Protein AF-A0A8S4BVH5-F1 (afdb_monomer)

Sequence (78 aa):
MEEFSFCATIGKGDGTFQASTLHGIGGSSSWGVAVGNFNNDGKLDIVTTNYHAGTIFILTNVLPTQTRAIQPAVLCGG

Foldseek 3Di:
DDFDWDWDWDDPVPPDTDPIDIGGPPADDWDDKDWDDPVPPPDIKIKTDRVVVRDIDIGDDDDPDPPPDDDPDPDPDD

Radius of gyration: 14.4 Å; Cα contacts (8 Å, |Δi|>4): 112; chains: 1; bounding box: 34×30×33 Å

InterPro domains:
  IPR013517 FG-GAP repeat [PF13517] (11-47)
  IPR028994 Integrin alpha, N-terminal [G3DSA:2.130.10.130] (5-75)
  IPR028994 Integrin alpha, N-terminal [SSF69318] (9-61)

Structure (mmCIF, N/CA/C/O backbone):
data_AF-A0A8S4BVH5-F1
#
_entry.id   AF-A0A8S4BVH5-F1
#
loop_
_atom_site.group_PDB
_atom_site.id
_atom_site.type_symbol
_atom_site.label_atom_id
_atom_site.label_alt_id
_atom_site.label_comp_id
_atom_site.label_asym_id
_atom_site.label_entity_id
_atom_site.label_seq_id
_atom_site.pdbx_PDB_ins_code
_atom_site.Cartn_x
_atom_site.Cartn_y
_atom_site.Cartn_z
_atom_site.occupancy
_atom_site.B_iso_or_equiv
_atom_site.auth_seq_id
_atom_site.auth_comp_id
_atom_site.auth_asym_id
_atom_site.auth_atom_id
_atom_site.pdbx_PDB_model_num
ATOM 1 N N . MET A 1 1 ? 22.380 1.437 -4.661 1.00 51.56 1 MET A N 1
ATOM 2 C CA . MET A 1 1 ? 21.121 1.478 -5.431 1.00 51.56 1 MET A CA 1
ATOM 3 C C . MET A 1 1 ? 20.117 2.150 -4.522 1.00 51.56 1 MET A C 1
ATOM 5 O O . MET A 1 1 ? 20.022 1.712 -3.385 1.00 51.56 1 MET A O 1
ATOM 9 N N . GLU A 1 2 ? 19.500 3.257 -4.933 1.00 53.84 2 GLU A N 1
ATOM 10 C CA . GLU A 1 2 ? 18.550 3.955 -4.057 1.00 53.84 2 GLU A CA 1
ATOM 11 C C . GLU A 1 2 ? 17.263 3.130 -3.939 1.00 53.84 2 GLU A C 1
ATOM 13 O O . GLU A 1 2 ? 16.643 2.788 -4.947 1.00 53.84 2 GLU A O 1
ATOM 18 N N . GLU A 1 3 ? 16.903 2.747 -2.714 1.00 64.94 3 GLU A N 1
ATOM 19 C CA . GLU A 1 3 ? 15.651 2.054 -2.421 1.00 64.94 3 GLU A CA 1
ATOM 20 C C . GLU A 1 3 ? 14.517 3.072 -2.351 1.00 64.94 3 GLU A C 1
ATOM 22 O O . GLU A 1 3 ? 14.314 3.766 -1.356 1.00 64.94 3 GLU A O 1
ATOM 27 N N . PHE A 1 4 ? 13.745 3.159 -3.425 1.00 68.56 4 PHE A N 1
ATOM 28 C CA . PHE A 1 4 ? 12.517 3.938 -3.427 1.00 68.56 4 PHE A CA 1
ATOM 29 C C . PHE A 1 4 ? 11.452 3.217 -2.606 1.00 68.56 4 PHE A C 1
ATOM 31 O O . PHE A 1 4 ? 11.207 2.016 -2.773 1.00 68.56 4 PHE A O 1
ATOM 38 N N . SER A 1 5 ? 10.810 3.978 -1.729 1.00 70.00 5 SER A N 1
ATOM 39 C CA . SER A 1 5 ? 9.835 3.472 -0.773 1.00 70.00 5 SER A CA 1
ATOM 40 C C . SER A 1 5 ? 8.610 4.377 -0.723 1.00 70.00 5 SER A C 1
ATOM 42 O O . SER A 1 5 ? 8.716 5.581 -0.956 1.00 70.00 5 SER A O 1
ATOM 44 N N . PHE A 1 6 ? 7.451 3.814 -0.384 1.00 74.00 6 PHE A N 1
ATOM 45 C CA . PHE A 1 6 ? 6.280 4.596 0.015 1.00 74.00 6 PHE A CA 1
ATOM 46 C C . PHE A 1 6 ? 5.961 4.354 1.486 1.00 74.00 6 PHE A C 1
ATOM 48 O O . PHE A 1 6 ? 6.343 3.335 2.061 1.00 74.00 6 PHE A O 1
ATOM 55 N N . CYS A 1 7 ? 5.251 5.300 2.093 1.00 73.69 7 CYS A N 1
ATOM 56 C CA . CYS A 1 7 ? 4.833 5.207 3.480 1.00 73.69 7 CYS A CA 1
ATOM 57 C C . CYS A 1 7 ? 3.316 5.036 3.542 1.00 73.69 7 CYS A C 1
ATOM 59 O O . CYS A 1 7 ? 2.582 5.820 2.938 1.00 73.69 7 CYS A O 1
ATOM 61 N N . ALA A 1 8 ? 2.851 4.021 4.262 1.00 77.31 8 ALA A N 1
ATOM 62 C CA . ALA A 1 8 ? 1.434 3.796 4.515 1.00 77.31 8 ALA A CA 1
ATOM 63 C C . ALA A 1 8 ? 1.152 3.888 6.015 1.00 77.31 8 ALA A C 1
ATOM 65 O O . ALA A 1 8 ? 1.959 3.462 6.843 1.00 77.31 8 ALA A O 1
ATOM 66 N N . THR A 1 9 ? -0.002 4.447 6.373 1.00 79.88 9 THR A N 1
ATOM 67 C CA . THR A 1 9 ? -0.466 4.493 7.759 1.00 79.88 9 THR A CA 1
ATOM 68 C C . THR A 1 9 ? -1.914 4.036 7.864 1.00 79.88 9 THR A C 1
ATOM 70 O O . THR A 1 9 ? -2.726 4.261 6.966 1.00 79.88 9 THR A O 1
ATOM 73 N N . ILE A 1 10 ? -2.227 3.379 8.978 1.00 78.69 10 ILE A N 1
ATOM 74 C CA . ILE A 1 10 ? -3.569 2.913 9.307 1.00 78.69 10 ILE A CA 1
ATOM 75 C C . ILE A 1 10 ? -4.243 3.989 10.159 1.00 78.69 10 ILE A C 1
ATOM 77 O O . ILE A 1 10 ? -3.762 4.333 11.243 1.00 78.69 10 ILE A O 1
ATOM 81 N N . GLY A 1 11 ? -5.362 4.525 9.670 1.00 79.62 11 GLY A N 1
ATOM 82 C CA . GLY A 1 11 ? -6.204 5.437 10.441 1.00 79.62 11 GLY A CA 1
ATOM 83 C C . GLY A 1 11 ? -6.861 4.713 11.617 1.00 79.62 11 GLY A C 1
ATOM 84 O O . GLY A 1 11 ? -7.350 3.595 11.464 1.00 79.62 11 GLY A O 1
ATOM 85 N N . LYS A 1 12 ? -6.893 5.346 12.794 1.00 78.44 12 LYS A N 1
ATOM 86 C CA . LYS A 1 12 ? -7.519 4.772 13.999 1.00 78.44 12 LYS A CA 1
ATOM 87 C C . LYS A 1 12 ? -9.025 5.041 14.099 1.00 78.44 12 LYS A C 1
ATOM 89 O O . LYS A 1 12 ? -9.677 4.517 14.993 1.00 78.44 12 LYS A O 1
ATOM 94 N N . GLY A 1 13 ? -9.578 5.850 13.193 1.00 81.62 13 GLY A N 1
ATOM 95 C CA . GLY A 1 13 ? -10.997 6.230 13.186 1.00 81.62 13 GLY A CA 1
ATOM 96 C C . GLY A 1 13 ? -11.349 7.418 14.090 1.00 81.62 13 GLY A C 1
ATOM 97 O O . GLY A 1 13 ? -12.485 7.873 14.068 1.00 81.62 13 GLY A O 1
ATOM 98 N N . ASP A 1 14 ? -10.382 7.964 14.827 1.00 87.12 14 ASP A N 1
ATOM 99 C CA . ASP A 1 14 ? -10.518 9.132 15.714 1.00 87.12 14 ASP A CA 1
ATOM 100 C C . ASP A 1 14 ? -9.854 10.403 15.141 1.00 87.12 14 ASP A C 1
ATOM 102 O O . ASP A 1 14 ? -9.615 11.375 15.854 1.00 87.12 14 ASP A O 1
ATOM 106 N N . GLY A 1 15 ? -9.518 10.389 13.848 1.00 84.56 15 GLY A N 1
ATOM 107 C CA . GLY A 1 15 ? -8.742 11.447 13.194 1.00 84.56 15 GLY A CA 1
ATOM 108 C C . GLY A 1 15 ? -7.227 11.331 13.395 1.00 84.56 15 GLY A C 1
ATOM 109 O O . GLY A 1 15 ? -6.486 12.147 12.851 1.00 84.56 15 GLY A O 1
ATOM 110 N N . THR A 1 16 ? -6.750 10.316 14.123 1.00 81.12 16 THR A N 1
ATOM 111 C CA . THR A 1 16 ? -5.323 10.016 14.275 1.00 81.12 16 THR A CA 1
ATOM 112 C C . TH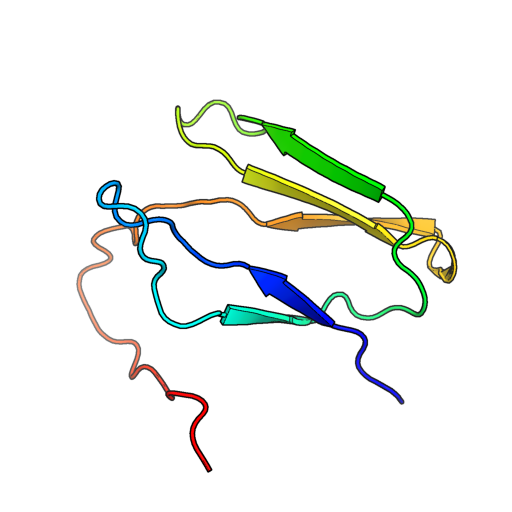R A 1 16 ? -4.892 8.799 13.453 1.00 81.12 16 THR A C 1
ATOM 114 O O . THR A 1 16 ? -5.698 7.976 13.005 1.00 81.12 16 THR A O 1
ATOM 117 N N . PHE A 1 17 ? -3.581 8.685 13.259 1.00 78.56 17 PHE A N 1
ATOM 118 C CA . PHE A 1 17 ? -2.932 7.657 12.453 1.00 78.56 17 PHE A CA 1
ATOM 119 C C . PHE A 1 17 ? -1.964 6.833 13.309 1.00 78.56 17 PHE A C 1
ATOM 121 O O . PHE A 1 17 ? -1.435 7.308 14.317 1.00 78.56 17 PHE A O 1
ATOM 128 N N . GLN A 1 18 ? -1.757 5.569 12.947 1.00 82.56 18 GLN A N 1
ATOM 129 C CA . GLN A 1 18 ? -0.690 4.753 13.526 1.00 82.56 18 GLN A CA 1
ATOM 130 C C . GLN A 1 18 ? 0.684 5.183 12.990 1.00 82.56 18 GLN A C 1
ATOM 132 O O . GLN A 1 18 ? 0.782 5.967 12.041 1.00 82.56 18 GLN A O 1
ATOM 137 N N . ALA A 1 19 ? 1.752 4.659 13.599 1.00 78.19 19 ALA A N 1
ATOM 138 C CA . ALA A 1 19 ? 3.098 4.827 13.066 1.00 78.19 19 ALA A CA 1
ATOM 139 C C . ALA A 1 19 ? 3.148 4.321 11.620 1.00 78.19 19 ALA A C 1
ATOM 141 O O . ALA A 1 19 ? 2.582 3.281 11.279 1.00 78.19 19 ALA A O 1
ATOM 142 N N . SER A 1 20 ? 3.785 5.105 10.763 1.00 73.38 20 SER A N 1
ATOM 143 C CA . SER A 1 20 ? 3.837 4.827 9.340 1.00 73.38 20 SER A CA 1
ATOM 144 C C . SER A 1 20 ? 4.803 3.679 9.052 1.00 73.38 20 SER A C 1
ATOM 146 O O . SER A 1 20 ? 5.914 3.664 9.581 1.00 73.38 20 SER A O 1
ATOM 148 N N . THR A 1 21 ? 4.396 2.732 8.210 1.00 77.56 21 THR A N 1
ATOM 149 C CA . THR A 1 21 ? 5.260 1.633 7.764 1.00 77.56 21 THR A CA 1
ATOM 150 C C . THR A 1 21 ? 5.859 1.979 6.407 1.00 77.56 21 THR A C 1
ATOM 152 O O . THR A 1 21 ? 5.138 2.386 5.491 1.00 77.56 21 THR A O 1
ATOM 155 N N . LEU A 1 22 ? 7.180 1.834 6.289 1.00 76.56 22 LEU A N 1
ATOM 156 C CA . LEU A 1 22 ? 7.905 2.032 5.040 1.00 76.56 22 LEU A CA 1
ATOM 157 C C . LEU A 1 22 ? 7.867 0.742 4.215 1.00 76.56 22 LEU A C 1
ATOM 159 O O . LEU A 1 22 ? 8.261 -0.320 4.696 1.00 76.56 22 LEU A O 1
ATOM 163 N N . HIS A 1 23 ? 7.416 0.840 2.969 1.00 74.31 23 HIS A N 1
ATOM 164 C CA . HIS A 1 23 ? 7.351 -0.279 2.037 1.00 74.31 23 HIS A CA 1
ATOM 165 C C . HIS A 1 23 ? 8.286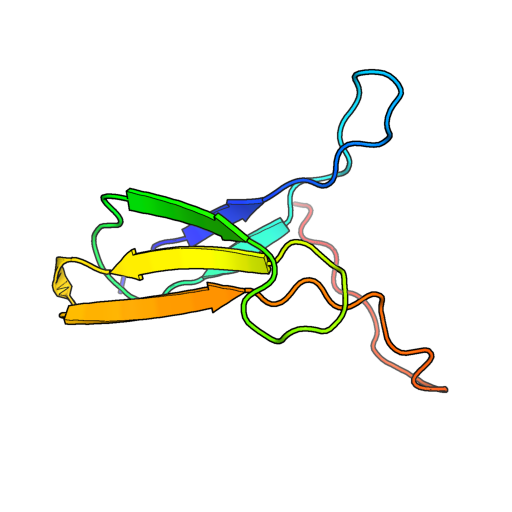 -0.023 0.856 1.00 74.31 23 HIS A C 1
ATOM 167 O O . HIS A 1 23 ? 8.048 0.878 0.047 1.00 74.31 23 HIS A O 1
ATOM 173 N N . GLY A 1 24 ? 9.346 -0.827 0.764 1.00 71.44 24 GLY A N 1
ATOM 174 C CA . GLY A 1 24 ? 10.275 -0.802 -0.362 1.00 71.44 24 GLY A CA 1
ATOM 175 C C . GLY A 1 24 ? 9.615 -1.361 -1.620 1.00 71.44 24 GLY A C 1
ATOM 176 O O . GLY A 1 24 ? 9.094 -2.475 -1.609 1.00 71.44 24 GLY A O 1
ATOM 177 N N . ILE A 1 25 ? 9.640 -0.589 -2.707 1.00 70.81 25 ILE A N 1
ATOM 178 C CA . ILE A 1 25 ? 9.032 -0.966 -3.998 1.00 70.81 25 ILE A CA 1
ATOM 179 C C . ILE A 1 25 ? 10.064 -1.259 -5.088 1.00 70.81 25 ILE A C 1
ATOM 181 O O . ILE A 1 25 ? 9.701 -1.572 -6.221 1.00 70.81 25 ILE A O 1
ATOM 185 N N . GLY A 1 26 ? 11.354 -1.172 -4.752 1.00 63.53 26 GLY A N 1
ATOM 186 C CA . GLY A 1 26 ? 12.451 -1.653 -5.591 1.00 63.53 26 GLY A CA 1
ATOM 187 C C . GLY A 1 26 ? 12.609 -0.963 -6.952 1.00 63.53 26 GLY A C 1
ATOM 188 O O . GLY A 1 26 ? 13.298 -1.506 -7.810 1.00 63.53 26 GLY A O 1
ATOM 189 N N . GLY A 1 27 ? 12.006 0.206 -7.203 1.00 64.44 27 GLY A N 1
ATOM 190 C CA . GLY A 1 27 ? 12.233 0.928 -8.462 1.00 64.44 27 GLY A CA 1
ATOM 191 C C . GLY A 1 27 ? 11.855 2.403 -8.443 1.00 64.44 27 GLY A C 1
ATOM 192 O O . GLY A 1 27 ? 11.360 2.916 -7.455 1.00 64.44 27 GLY A O 1
ATOM 193 N N . SER A 1 28 ? 12.155 3.103 -9.533 1.00 62.06 28 SER A N 1
ATOM 194 C CA . SER A 1 28 ? 12.651 4.482 -9.463 1.00 62.06 28 SER A CA 1
ATOM 195 C C . SER A 1 28 ? 11.651 5.622 -9.629 1.00 62.06 28 SER A C 1
ATOM 197 O O . SER A 1 28 ? 12.068 6.775 -9.643 1.00 62.06 28 SER A O 1
ATOM 199 N N . SER A 1 29 ? 10.347 5.356 -9.737 1.00 66.06 29 SER A N 1
ATOM 200 C CA . SER A 1 29 ? 9.294 6.386 -9.655 1.00 66.06 29 SER A CA 1
ATOM 201 C C . SER A 1 29 ? 7.916 5.743 -9.577 1.00 66.06 29 SER A C 1
ATOM 203 O O . SER A 1 29 ? 7.557 4.957 -10.455 1.00 66.06 29 SER A O 1
ATOM 205 N N . SER A 1 30 ? 7.128 6.122 -8.573 1.00 69.50 30 SER A N 1
ATOM 206 C CA . SER A 1 30 ? 5.696 5.824 -8.526 1.00 69.50 30 SER A CA 1
ATOM 207 C C . SER A 1 30 ? 4.894 7.061 -8.912 1.00 69.50 30 SER A C 1
ATOM 209 O O . SER A 1 30 ? 5.160 8.158 -8.427 1.00 69.50 30 SER A O 1
ATOM 211 N N . TRP A 1 31 ? 3.948 6.900 -9.838 1.00 77.31 31 TRP A N 1
ATOM 212 C CA . TRP A 1 31 ? 3.139 8.008 -10.374 1.00 77.31 31 TRP A CA 1
ATOM 213 C C . TRP A 1 31 ? 1.659 7.899 -10.021 1.00 77.31 31 TRP A C 1
ATOM 215 O O . TRP A 1 31 ? 0.913 8.856 -10.203 1.00 77.31 31 TRP A O 1
ATOM 225 N N . GLY A 1 32 ? 1.222 6.747 -9.516 1.00 82.88 32 GLY A N 1
ATOM 226 C CA . GLY A 1 32 ? -0.167 6.526 -9.153 1.00 82.88 32 GLY A CA 1
ATOM 227 C C . GLY A 1 32 ? -0.303 5.545 -8.003 1.00 82.88 32 GLY A C 1
ATOM 228 O O . GLY A 1 32 ? 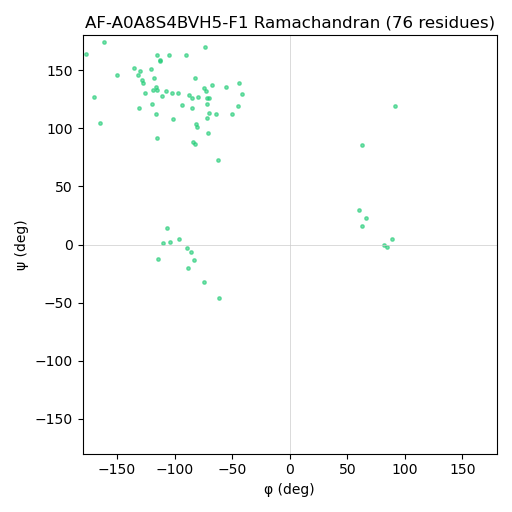0.466 4.590 -7.890 1.00 82.88 32 GLY A O 1
ATOM 229 N N . VAL A 1 33 ? -1.320 5.792 -7.181 1.00 86.38 33 VAL A N 1
ATOM 230 C CA . VAL A 1 33 ? -1.761 4.913 -6.101 1.00 86.38 33 VAL A CA 1
ATOM 231 C C . VAL A 1 33 ? -3.257 4.650 -6.255 1.00 86.38 33 VAL A C 1
ATOM 233 O O . VAL A 1 33 ? -4.021 5.559 -6.580 1.00 86.38 33 VAL A O 1
ATOM 236 N N . ALA A 1 34 ? -3.671 3.408 -6.030 1.00 89.44 34 ALA A N 1
ATOM 237 C CA . ALA A 1 34 ? -5.069 3.007 -5.957 1.00 89.44 34 ALA A CA 1
ATOM 238 C C . ALA A 1 34 ? -5.311 2.193 -4.684 1.00 89.44 34 ALA A C 1
ATOM 240 O O . ALA A 1 34 ? -4.420 1.490 -4.205 1.00 89.44 34 ALA A O 1
ATOM 241 N N . VAL A 1 35 ? -6.526 2.289 -4.147 1.00 89.00 35 VAL A N 1
ATOM 242 C CA . VAL A 1 35 ? -6.954 1.575 -2.941 1.00 89.00 35 VAL A CA 1
ATOM 243 C C . VAL A 1 35 ? -8.217 0.792 -3.268 1.00 89.00 35 VAL A C 1
ATOM 245 O O . VAL A 1 35 ? -9.154 1.344 -3.845 1.00 89.00 35 VAL A O 1
ATOM 248 N N . GLY A 1 36 ? -8.246 -0.488 -2.914 1.00 87.19 36 GLY A N 1
ATOM 249 C CA . GLY A 1 36 ? -9.364 -1.371 -3.229 1.00 87.19 36 GLY A CA 1
ATOM 250 C C . GLY A 1 36 ? -9.173 -2.766 -2.653 1.00 87.19 36 GLY A C 1
ATOM 251 O O . GLY A 1 36 ? -8.077 -3.132 -2.260 1.00 87.19 36 GLY A O 1
ATOM 252 N N . ASN A 1 37 ? -10.249 -3.543 -2.590 1.00 89.19 37 ASN A N 1
ATOM 253 C CA . ASN A 1 37 ? -10.189 -4.953 -2.213 1.00 89.19 37 ASN A CA 1
ATOM 254 C C . ASN A 1 37 ? -9.831 -5.778 -3.459 1.00 89.19 37 ASN A C 1
ATOM 256 O O . ASN A 1 37 ? -10.722 -6.168 -4.216 1.00 89.19 37 ASN A O 1
ATOM 260 N N . PHE A 1 38 ? -8.537 -5.969 -3.722 1.00 89.25 38 PHE A N 1
ATOM 261 C CA . PHE A 1 38 ? -8.064 -6.590 -4.966 1.00 89.25 38 PHE A CA 1
ATOM 262 C C . PHE A 1 38 ? -7.968 -8.116 -4.865 1.00 89.25 38 PHE A C 1
ATOM 264 O O . PHE A 1 38 ? -7.978 -8.794 -5.892 1.00 89.25 38 PHE A O 1
ATOM 271 N N . ASN A 1 39 ? -7.909 -8.665 -3.649 1.00 87.88 39 ASN A N 1
ATOM 272 C CA . ASN A 1 39 ? -7.861 -10.109 -3.389 1.00 87.88 39 ASN A CA 1
ATOM 273 C C . ASN A 1 39 ? -9.197 -10.704 -2.889 1.00 87.88 39 ASN A C 1
ATOM 275 O O . ASN A 1 39 ? -9.272 -11.902 -2.620 1.00 87.88 39 ASN A O 1
ATOM 279 N N . ASN A 1 40 ? -10.246 -9.885 -2.795 1.00 88.69 40 ASN A N 1
ATOM 280 C CA . ASN A 1 40 ? -11.575 -10.249 -2.308 1.00 88.69 40 ASN A CA 1
ATOM 281 C C . ASN A 1 40 ? -11.614 -10.767 -0.849 1.00 88.69 40 ASN A C 1
ATOM 283 O O . ASN A 1 40 ? -12.491 -11.560 -0.507 1.00 88.69 40 ASN A O 1
ATOM 287 N N . ASP A 1 41 ? -10.708 -10.315 0.026 1.00 87.31 41 ASP A N 1
ATOM 288 C CA . ASP A 1 41 ? -10.684 -10.703 1.449 1.00 87.31 41 ASP A CA 1
ATOM 289 C C . ASP A 1 41 ? -11.527 -9.786 2.364 1.00 87.31 41 ASP A C 1
ATOM 291 O O . ASP A 1 41 ? -11.667 -10.036 3.565 1.00 87.31 41 ASP A O 1
ATOM 295 N N . GLY A 1 42 ? -12.112 -8.734 1.784 1.00 85.88 42 GLY A N 1
ATOM 296 C CA . GLY A 1 42 ? -12.971 -7.773 2.475 1.00 85.88 42 GLY A CA 1
ATOM 297 C C . GLY A 1 42 ? -12.217 -6.596 3.092 1.00 85.88 42 GLY A C 1
ATOM 298 O O . GLY A 1 42 ? -12.844 -5.766 3.752 1.00 85.88 42 GLY A O 1
ATOM 299 N N . LYS A 1 43 ? -10.900 -6.493 2.882 1.00 84.12 43 LYS A N 1
ATOM 300 C CA . LYS A 1 43 ? -10.066 -5.383 3.350 1.00 84.12 43 LYS A CA 1
ATOM 301 C C . LYS A 1 43 ? -9.557 -4.566 2.168 1.00 84.12 43 LYS A C 1
ATOM 303 O O . LYS A 1 43 ? -9.569 -4.997 1.021 1.00 84.12 43 LYS A O 1
ATOM 308 N N . LEU A 1 44 ? -9.176 -3.323 2.453 1.00 84.81 44 LEU A N 1
ATOM 309 C CA . LEU A 1 44 ? -8.604 -2.431 1.450 1.00 84.81 44 LEU A CA 1
ATOM 310 C C . LEU A 1 44 ? -7.106 -2.687 1.325 1.00 84.81 44 LEU A C 1
ATOM 312 O O . LEU A 1 44 ? -6.366 -2.439 2.275 1.00 84.81 44 LEU A O 1
ATOM 316 N N . ASP A 1 45 ? -6.688 -3.121 0.147 1.00 87.94 45 ASP A N 1
ATOM 317 C CA . ASP A 1 45 ? -5.303 -3.240 -0.287 1.00 87.94 45 ASP A CA 1
ATOM 318 C C . ASP A 1 45 ? -4.836 -1.938 -0.964 1.00 87.94 45 ASP A C 1
ATOM 320 O O . ASP A 1 45 ? -5.644 -1.103 -1.389 1.00 87.94 45 ASP A O 1
ATOM 324 N N . ILE A 1 46 ? -3.518 -1.775 -1.103 1.00 86.69 46 ILE A N 1
ATOM 325 C CA . ILE A 1 46 ? -2.887 -0.644 -1.796 1.00 86.69 46 ILE A CA 1
ATOM 326 C C . ILE A 1 46 ? -2.155 -1.158 -3.033 1.00 86.69 46 ILE A C 1
ATOM 328 O O . ILE A 1 46 ? -1.378 -2.107 -2.958 1.00 86.69 46 ILE A O 1
ATOM 332 N N . VAL A 1 47 ? -2.349 -0.493 -4.168 1.00 87.81 47 VAL A N 1
ATOM 333 C CA . VAL A 1 47 ? -1.617 -0.752 -5.411 1.00 87.81 47 VAL A CA 1
ATOM 334 C C . VAL A 1 47 ? -0.860 0.503 -5.809 1.00 87.81 47 VAL A C 1
ATOM 336 O O . VAL A 1 47 ? -1.429 1.594 -5.818 1.00 87.81 47 VAL A O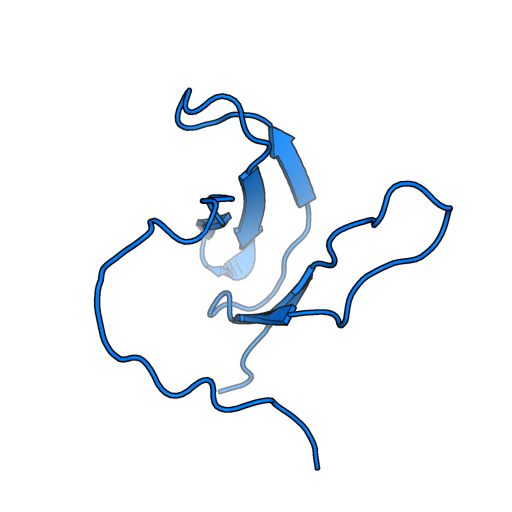 1
ATOM 339 N N . THR A 1 48 ? 0.414 0.353 -6.159 1.00 85.75 48 THR A N 1
ATOM 340 C CA . THR A 1 48 ? 1.250 1.446 -6.663 1.00 85.75 48 THR A CA 1
ATOM 341 C C . THR A 1 48 ? 1.929 1.056 -7.967 1.00 85.75 48 THR A C 1
ATOM 343 O O . THR A 1 48 ? 2.333 -0.094 -8.170 1.00 85.75 48 THR A O 1
ATOM 346 N N . THR A 1 49 ? 2.021 2.015 -8.884 1.00 84.88 49 THR A N 1
ATOM 3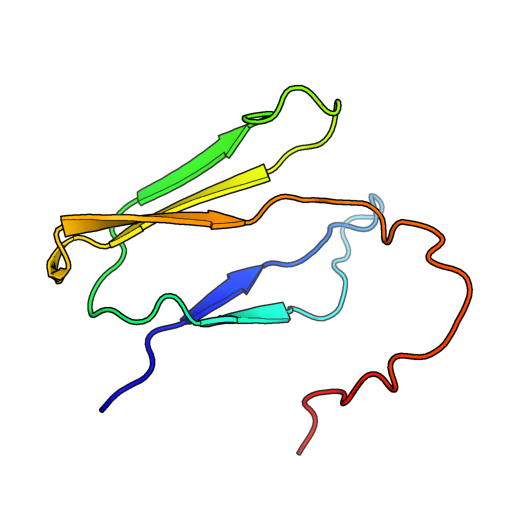47 C CA . THR A 1 49 ? 2.732 1.829 -10.149 1.00 84.88 49 THR A CA 1
ATOM 348 C C . THR A 1 49 ? 4.222 2.049 -9.953 1.00 84.88 49 THR A C 1
ATOM 350 O O . THR A 1 49 ? 4.639 2.932 -9.210 1.00 84.88 49 THR A O 1
ATOM 353 N N . ASN A 1 50 ? 5.041 1.270 -10.651 1.00 78.19 50 ASN A N 1
ATOM 354 C CA . ASN A 1 50 ? 6.473 1.501 -10.752 1.00 78.19 50 ASN A CA 1
ATOM 355 C C . ASN A 1 50 ? 6.801 1.832 -12.208 1.00 78.19 50 ASN A C 1
ATOM 357 O O . ASN A 1 50 ? 7.007 0.946 -13.039 1.00 78.19 50 ASN A O 1
ATOM 361 N N . TYR A 1 51 ? 6.788 3.126 -12.524 1.00 71.81 51 TYR A N 1
ATOM 362 C CA . TYR A 1 51 ? 6.849 3.615 -13.898 1.00 71.81 51 TYR A CA 1
ATOM 363 C C . TYR A 1 51 ? 8.144 3.204 -14.605 1.00 71.81 51 TYR A C 1
ATOM 365 O O . TYR A 1 51 ? 8.109 2.693 -15.721 1.00 71.81 51 TYR A O 1
ATOM 373 N N . HIS A 1 52 ? 9.289 3.369 -13.941 1.00 73.88 52 HIS A N 1
ATOM 374 C CA . HIS A 1 52 ? 10.584 3.059 -14.544 1.00 73.88 52 HIS A CA 1
ATOM 375 C C . HIS A 1 52 ? 10.868 1.559 -14.649 1.00 73.88 52 HIS A C 1
ATOM 377 O O . HIS A 1 52 ? 11.541 1.144 -15.589 1.00 73.88 52 HIS A O 1
ATOM 383 N N . ALA A 1 53 ? 10.371 0.748 -13.711 1.00 75.44 53 ALA A N 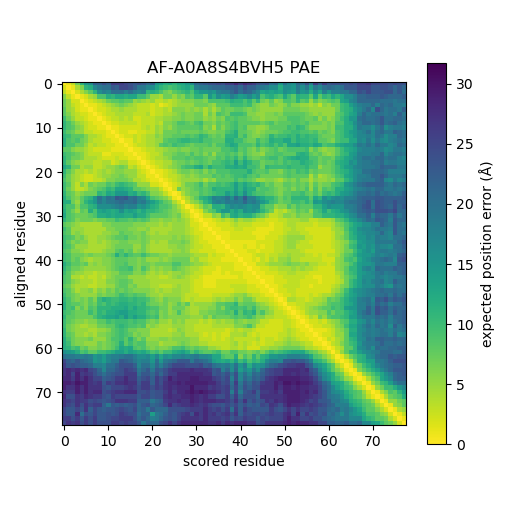1
ATOM 384 C CA . ALA A 1 53 ? 10.550 -0.701 -13.770 1.00 75.44 53 ALA A CA 1
ATOM 385 C C . ALA A 1 53 ? 9.514 -1.398 -14.670 1.00 75.44 53 ALA A C 1
ATOM 387 O O . ALA A 1 53 ? 9.687 -2.571 -14.990 1.00 75.44 53 ALA A O 1
ATOM 388 N N . GLY A 1 54 ? 8.433 -0.709 -15.060 1.00 75.25 54 GLY A N 1
ATOM 389 C CA . GLY A 1 54 ? 7.327 -1.310 -15.809 1.00 75.25 54 GLY A CA 1
ATOM 390 C C . GLY A 1 54 ? 6.547 -2.354 -15.002 1.00 75.25 54 GLY A C 1
ATOM 391 O O . GLY A 1 54 ? 5.921 -3.238 -15.582 1.00 75.25 54 GLY A O 1
ATOM 392 N N . THR A 1 55 ? 6.602 -2.280 -13.670 1.00 79.44 55 THR A N 1
ATOM 393 C CA . THR A 1 55 ? 5.951 -3.229 -12.758 1.00 79.44 55 THR A CA 1
ATOM 394 C C . THR A 1 55 ? 4.853 -2.559 -11.934 1.00 79.44 55 THR A C 1
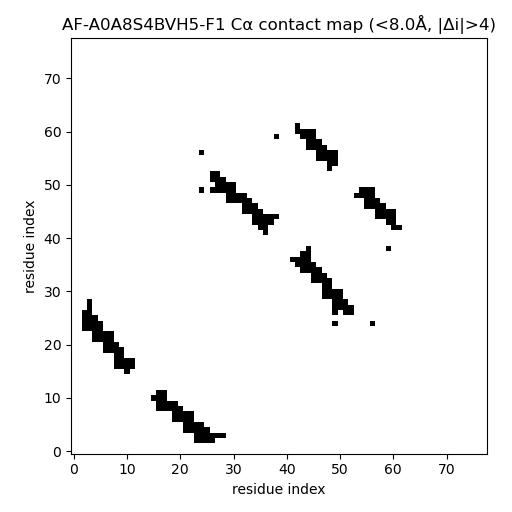ATOM 396 O O . THR A 1 55 ? 4.762 -1.334 -11.833 1.00 79.44 55 THR A O 1
ATOM 399 N N . ILE A 1 56 ? 3.989 -3.382 -11.341 1.00 81.12 56 ILE A N 1
ATOM 400 C CA . ILE A 1 56 ? 2.977 -2.962 -10.368 1.00 81.12 56 ILE A CA 1
ATOM 401 C C . ILE A 1 56 ? 3.318 -3.629 -9.040 1.00 81.12 56 ILE A C 1
ATOM 403 O O . ILE A 1 56 ? 3.620 -4.822 -9.006 1.00 81.12 56 ILE A O 1
ATOM 407 N N . PHE A 1 57 ? 3.255 -2.865 -7.953 1.00 82.56 57 PHE A N 1
ATOM 408 C CA . PHE A 1 57 ? 3.412 -3.381 -6.601 1.00 82.56 57 PHE A CA 1
ATOM 409 C C . PHE A 1 57 ? 2.060 -3.378 -5.890 1.00 82.56 57 PHE A C 1
ATOM 411 O O . PHE A 1 57 ? 1.338 -2.380 -5.925 1.00 82.56 57 PHE A O 1
ATOM 418 N N . ILE A 1 58 ? 1.725 -4.495 -5.245 1.00 82.75 58 ILE A N 1
ATOM 419 C CA . ILE A 1 58 ? 0.484 -4.667 -4.486 1.00 82.75 58 ILE A CA 1
ATOM 420 C C . ILE A 1 58 ? 0.852 -4.960 -3.036 1.00 82.75 58 ILE A C 1
ATOM 422 O O . ILE A 1 58 ? 1.533 -5.943 -2.749 1.00 82.75 58 ILE A O 1
ATOM 426 N N . LEU A 1 59 ? 0.383 -4.112 -2.128 1.00 82.94 59 LEU A N 1
ATOM 427 C CA . LEU A 1 59 ? 0.443 -4.327 -0.692 1.00 82.94 59 LEU A CA 1
ATOM 428 C C . LEU A 1 59 ? -0.929 -4.799 -0.214 1.00 82.94 59 LEU A C 1
ATOM 430 O O . LEU A 1 59 ? -1.875 -4.012 -0.150 1.00 82.94 59 LEU A O 1
ATOM 434 N N . THR A 1 60 ? -1.025 -6.079 0.134 1.00 82.06 60 THR A N 1
ATOM 435 C CA . THR A 1 60 ? -2.261 -6.650 0.669 1.00 82.06 60 THR A CA 1
ATOM 436 C C . THR A 1 60 ? -2.420 -6.305 2.140 1.00 82.06 60 THR A C 1
ATOM 438 O O . THR A 1 60 ? -1.527 -6.598 2.944 1.00 82.06 60 THR A O 1
ATOM 441 N N . ASN A 1 61 ? -3.562 -5.736 2.509 1.00 76.06 61 ASN A N 1
ATOM 442 C CA . ASN A 1 61 ? -3.887 -5.489 3.904 1.00 76.06 61 ASN A CA 1
ATOM 443 C C . ASN A 1 61 ? -4.446 -6.764 4.507 1.00 76.06 61 ASN A C 1
ATOM 445 O O . ASN A 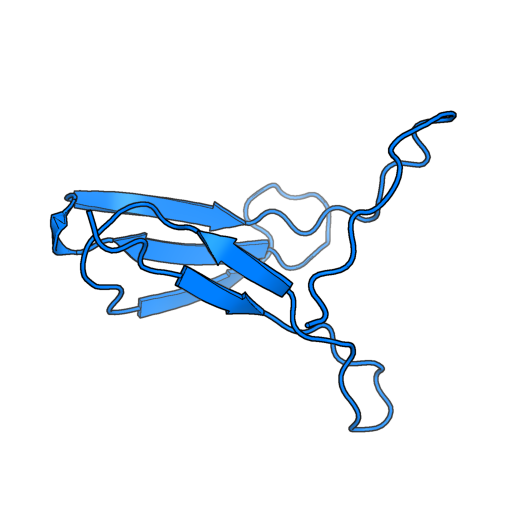1 61 ? -5.649 -6.976 4.566 1.00 76.06 61 ASN A O 1
ATOM 449 N N . VAL A 1 62 ? -3.561 -7.615 4.992 1.00 72.94 62 VAL A N 1
ATOM 450 C CA . VAL A 1 62 ? -3.970 -8.705 5.857 1.00 72.94 62 VAL A CA 1
ATOM 451 C C . VAL A 1 62 ? -3.965 -8.171 7.288 1.00 72.94 62 VAL A C 1
ATOM 453 O O . VAL A 1 62 ? -2.958 -7.644 7.757 1.00 72.94 62 VAL A O 1
ATOM 456 N N . LEU A 1 63 ? -5.063 -8.357 8.039 1.00 57.69 63 LEU A N 1
ATOM 457 C CA . LEU A 1 63 ? -4.910 -8.542 9.487 1.00 57.69 63 LEU A CA 1
ATOM 458 C C . LEU A 1 63 ? -3.747 -9.517 9.664 1.00 57.69 63 LEU A C 1
ATOM 460 O O . LEU A 1 63 ? -3.700 -10.468 8.873 1.00 57.69 63 LEU A O 1
ATOM 464 N N . PRO A 1 64 ? -2.838 -9.331 10.6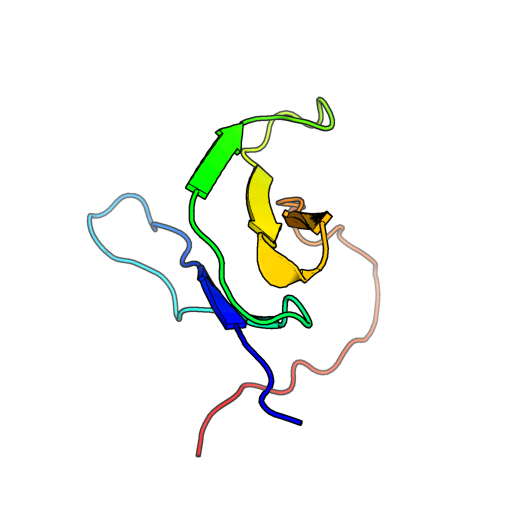39 1.00 49.59 64 PRO A N 1
ATOM 465 C CA . PRO A 1 64 ? -1.938 -10.411 10.970 1.00 49.59 64 PRO A CA 1
ATOM 466 C C . PRO A 1 64 ? -2.850 -11.612 11.154 1.00 49.59 64 PRO A C 1
ATOM 468 O O . PRO A 1 64 ? -3.701 -11.632 12.050 1.00 49.59 64 PRO A O 1
ATOM 471 N N . THR A 1 65 ? -2.741 -12.578 10.239 1.00 42.91 65 THR A N 1
ATOM 472 C CA . THR A 1 65 ? -3.200 -13.925 10.500 1.00 42.91 65 THR A CA 1
ATOM 473 C C . THR A 1 65 ? -2.751 -14.156 11.932 1.00 42.91 65 THR A C 1
ATOM 475 O O . THR A 1 65 ? -1.605 -13.828 12.261 1.00 42.91 65 THR A O 1
ATOM 478 N N . GLN A 1 66 ? -3.625 -14.618 12.825 1.00 39.34 66 GLN A N 1
ATOM 479 C CA . GLN A 1 66 ? -3.116 -15.233 14.042 1.00 39.34 66 GLN A CA 1
ATOM 480 C C . GLN A 1 66 ? -2.317 -16.471 13.604 1.00 39.34 66 GLN A C 1
ATOM 482 O O . GLN A 1 66 ? -2.753 -17.609 13.742 1.00 39.34 66 GLN A O 1
ATOM 487 N N . THR A 1 67 ? -1.141 -16.254 13.024 1.00 39.34 67 THR A N 1
ATOM 488 C CA . THR A 1 67 ? -0.079 -17.214 12.932 1.00 39.34 67 THR A CA 1
ATOM 489 C C . THR A 1 67 ? 0.382 -17.284 14.364 1.00 39.34 67 THR A C 1
ATOM 491 O O . THR A 1 67 ? 1.095 -16.414 14.866 1.00 39.34 67 THR A O 1
ATOM 494 N N . ARG A 1 68 ? -0.133 -18.285 15.077 1.00 48.09 68 ARG A N 1
ATOM 495 C CA . ARG A 1 68 ? 0.504 -18.730 16.305 1.00 48.09 68 ARG A CA 1
ATOM 496 C C . ARG A 1 68 ? 2.008 -18.820 16.014 1.00 48.09 68 ARG A C 1
ATOM 498 O O . ARG A 1 68 ? 2.416 -19.609 15.172 1.00 48.09 68 ARG A O 1
ATOM 505 N N . ALA A 1 69 ? 2.763 -18.023 16.768 1.00 40.22 69 ALA A N 1
ATOM 506 C CA . ALA A 1 69 ? 4.201 -18.088 17.013 1.00 40.22 69 ALA A CA 1
ATOM 507 C C . ALA A 1 69 ? 5.166 -17.298 16.085 1.00 40.22 69 ALA A C 1
ATOM 509 O O . ALA A 1 69 ? 5.340 -17.585 14.908 1.00 40.22 69 ALA A O 1
ATOM 510 N N . ILE A 1 70 ? 5.885 -16.385 16.761 1.00 46.88 70 ILE A N 1
ATOM 511 C CA . ILE A 1 70 ? 7.281 -15.927 16.592 1.00 46.88 70 ILE A CA 1
ATOM 512 C C . ILE A 1 70 ? 7.715 -15.225 15.291 1.00 46.88 70 ILE A C 1
ATOM 514 O O . ILE A 1 70 ? 8.385 -15.796 14.438 1.00 46.88 70 ILE A O 1
ATOM 518 N N . GLN A 1 71 ? 7.510 -13.905 15.241 1.00 36.12 71 GLN A N 1
ATOM 519 C CA . GLN A 1 71 ? 8.397 -12.982 14.517 1.00 36.12 71 GLN A CA 1
ATOM 520 C C . GLN A 1 71 ? 8.738 -11.816 15.471 1.00 36.12 71 GLN A C 1
ATOM 522 O O . GLN A 1 71 ? 7.813 -11.128 15.911 1.00 36.12 71 GLN A O 1
ATOM 527 N N . PRO A 1 72 ? 10.009 -11.592 15.861 1.00 36.94 72 PRO A N 1
ATOM 528 C CA . PRO A 1 72 ? 10.374 -10.401 16.616 1.00 36.94 72 PRO A CA 1
ATOM 529 C C . PRO A 1 72 ? 10.267 -9.197 15.676 1.00 36.94 72 PRO A C 1
ATOM 531 O O . PRO A 1 72 ? 11.003 -9.093 14.697 1.00 36.94 72 PRO A O 1
ATOM 534 N N . ALA A 1 73 ? 9.316 -8.306 15.948 1.00 45.56 73 ALA A N 1
ATOM 535 C CA . ALA A 1 73 ? 9.194 -7.047 15.231 1.00 45.56 73 ALA A CA 1
ATOM 536 C C . ALA A 1 73 ? 10.448 -6.195 15.492 1.00 45.56 73 ALA A C 1
ATOM 538 O O . ALA A 1 73 ? 10.672 -5.740 16.613 1.00 45.56 73 ALA A O 1
ATOM 539 N N . VAL A 1 74 ? 11.269 -5.984 14.462 1.00 48.59 74 VAL A N 1
ATOM 540 C CA . VAL A 1 74 ? 12.301 -4.941 14.466 1.00 48.59 74 VAL A CA 1
ATOM 541 C C . VAL A 1 74 ? 11.598 -3.634 14.107 1.00 48.59 74 VAL A C 1
ATOM 543 O O . VAL A 1 74 ? 11.203 -3.418 12.964 1.00 48.59 74 VAL A O 1
ATOM 546 N N . LEU A 1 75 ? 11.371 -2.797 15.118 1.00 41.22 75 LEU A N 1
ATOM 547 C CA . LEU A 1 75 ? 10.817 -1.453 14.976 1.00 41.22 75 LEU A CA 1
ATOM 548 C C . LEU A 1 75 ? 11.887 -0.545 14.348 1.00 41.22 75 LEU A C 1
ATOM 550 O O . LEU A 1 75 ? 12.997 -0.457 14.868 1.00 41.22 75 LEU A O 1
ATOM 554 N N . CYS A 1 76 ? 11.571 0.132 13.245 1.00 37.06 76 CYS A N 1
ATOM 555 C CA . CYS A 1 76 ? 12.443 1.174 12.708 1.00 37.06 76 CYS A CA 1
ATOM 556 C C . CYS A 1 76 ? 12.371 2.394 13.642 1.00 37.06 76 CYS A C 1
ATOM 558 O O . CYS A 1 76 ? 11.335 3.053 13.729 1.00 37.06 76 CYS A O 1
ATOM 560 N N . GLY A 1 77 ? 13.448 2.641 14.386 1.00 45.16 77 GLY A N 1
ATOM 561 C CA . GLY A 1 77 ? 13.590 3.776 15.290 1.00 45.16 77 GLY A CA 1
ATOM 562 C C . GLY A 1 77 ? 15.052 3.970 15.681 1.00 45.16 77 GLY A C 1
ATOM 563 O O . GLY A 1 77 ? 15.582 3.206 16.487 1.00 45.16 77 GLY A O 1
ATOM 564 N N . GLY A 1 78 ? 15.674 4.986 15.087 1.00 36.28 78 GLY A N 1
ATOM 565 C CA . GLY A 1 78 ? 16.992 5.531 15.397 1.00 36.28 78 GLY A CA 1
ATOM 566 C C . GLY A 1 78 ? 17.152 6.846 14.661 1.00 36.28 78 GLY A C 1
ATOM 567 O O . GLY A 1 78 ? 17.161 6.784 13.414 1.00 36.28 78 GLY A O 1
#

pLDDT: mean 71.05, std 16.28, range [36.12, 89.44]

Secondary structure (DSSP, 8-state):
----EEEE--B-SSS-BPPPEEEE--SS----EEEE-SSSSSS-EEEEEETTTTEEEEE---------S---------

Mean predicted aligned error: 11.25 Å

Solvent-accessible surface area (backbone atoms only — not comparable to full-atom values): 5261 Å² total; per-residue (Å²): 130,87,78,34,61,51,76,49,64,53,70,71,84,81,90,47,66,49,82,66,46,79,44,78,68,78,38,82,38,69,86,50,77,50,75,41,55,84,83,74,82,83,42,66,20,42,37,36,39,24,65,74,67,74,45,76,49,74,49,78,56,66,72,79,68,88,65,83,79,90,78,87,83,81,74,93,81,132

Nearest PDB structures (foldseek):
  4gz1-assembly3_A  TM=3.873E-01  e=3.821E+00  Mus musculus
  4gyz-assembly6_F  TM=3.865E-01  e=3.821E+00  Mus musculus
  4gyz-assembly8_H  TM=3.640E-01  e=3.007E+00  Mus musculus
  5inn-assembly3_C  TM=3.543E-01  e=6.169E+00  Mus musculus
  5j42-assembly1_A  TM=3.137E-01  e=4.307E+00  Mus musculus

Organism: NCBI:txid34627